Protein AF-W4PD03-F1 (afdb_monomer_lite)

pLDDT: mean 82.32, std 7.54, range [59.38, 92.25]

Organism: NCBI:txid1121100

Sequence (47 aa):
MKAIVMEKRREEILQKWILNKQKSTYVRINENWQKCDFKYPGWIKRD

Radius of gyration: 14.21 Å; chains: 1; bounding box: 32×19×39 Å

Structure (mmCIF, N/CA/C/O backbone):
data_AF-W4PD03-F1
#
_entry.id   AF-W4PD03-F1
#
loop_
_atom_site.group_PDB
_atom_site.id
_atom_site.type_symbol
_atom_site.label_atom_id
_atom_site.label_alt_id
_atom_site.label_comp_id
_atom_site.label_asym_id
_atom_site.label_entity_id
_atom_site.label_seq_id
_atom_site.pdbx_PDB_ins_code
_atom_site.Cartn_x
_atom_site.Cartn_y
_atom_site.Cartn_z
_atom_site.occupancy
_atom_site.B_iso_or_equiv
_atom_site.auth_seq_id
_atom_site.auth_comp_id
_atom_site.auth_asym_id
_atom_site.auth_atom_id
_atom_site.pdbx_PDB_model_num
ATOM 1 N N . MET A 1 1 ? 13.722 -7.938 -24.090 1.00 62.47 1 MET A N 1
ATOM 2 C CA . MET A 1 1 ? 13.977 -7.914 -22.626 1.00 62.47 1 MET A CA 1
ATOM 3 C C . MET A 1 1 ? 14.026 -6.528 -21.968 1.00 62.47 1 MET A C 1
ATOM 5 O O . MET A 1 1 ? 13.617 -6.452 -20.819 1.00 62.47 1 MET A O 1
ATOM 9 N N . LYS A 1 2 ? 14.504 -5.439 -22.605 1.00 64.50 2 LYS A N 1
ATOM 10 C CA . LYS A 1 2 ? 14.702 -4.149 -21.894 1.00 64.50 2 LYS A CA 1
ATOM 11 C C . LYS A 1 2 ? 13.416 -3.484 -21.368 1.00 64.50 2 LYS A C 1
ATOM 13 O O . LYS A 1 2 ? 13.449 -2.924 -20.279 1.00 64.50 2 LYS A O 1
ATOM 18 N N . ALA A 1 3 ? 12.297 -3.587 -22.089 1.00 72.50 3 ALA A N 1
ATOM 19 C CA . ALA A 1 3 ? 11.030 -2.958 -21.693 1.00 72.50 3 ALA A CA 1
ATOM 20 C C . ALA A 1 3 ? 10.487 -3.485 -20.350 1.00 72.50 3 ALA A C 1
ATOM 22 O O . ALA A 1 3 ? 10.154 -2.699 -19.473 1.00 72.50 3 ALA A O 1
ATOM 23 N N . ILE A 1 4 ? 10.516 -4.805 -20.141 1.00 76.44 4 ILE A N 1
ATOM 24 C CA . ILE A 1 4 ? 9.992 -5.462 -18.928 1.00 76.44 4 ILE A CA 1
ATOM 25 C C . ILE A 1 4 ? 10.752 -5.009 -17.671 1.00 76.44 4 ILE A C 1
ATOM 27 O O . ILE A 1 4 ? 10.168 -4.842 -16.605 1.00 76.44 4 ILE A O 1
ATOM 31 N N . VAL A 1 5 ? 12.064 -4.786 -17.787 1.00 79.38 5 VAL A N 1
ATOM 32 C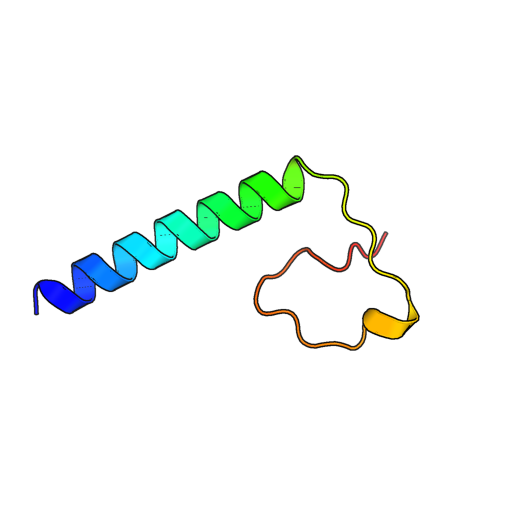 CA . VAL A 1 5 ? 12.885 -4.315 -16.660 1.00 79.38 5 VAL A CA 1
ATOM 33 C C . VAL A 1 5 ? 12.570 -2.857 -16.319 1.00 79.38 5 VAL A C 1
ATOM 35 O O . VAL A 1 5 ? 12.529 -2.499 -15.144 1.00 79.38 5 VAL A O 1
ATOM 38 N N . MET A 1 6 ?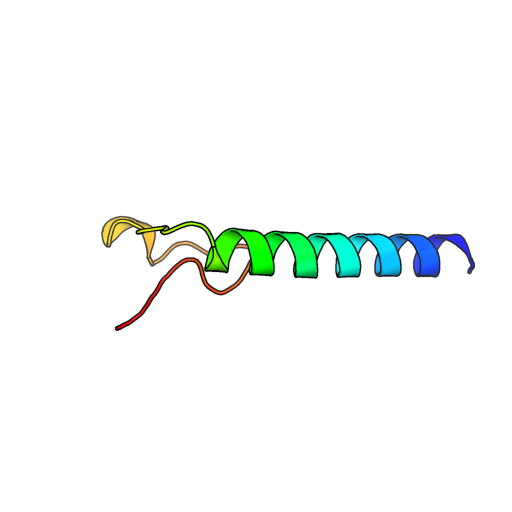 12.312 -2.018 -17.327 1.00 83.88 6 MET A N 1
ATOM 39 C CA . MET A 1 6 ? 11.911 -0.627 -17.092 1.00 83.88 6 MET A CA 1
ATOM 40 C C . MET A 1 6 ? 10.519 -0.528 -16.461 1.00 83.88 6 MET A C 1
ATOM 42 O O . MET A 1 6 ? 10.331 0.277 -15.550 1.00 83.88 6 MET A O 1
ATOM 46 N N . GLU A 1 7 ? 9.578 -1.368 -16.891 1.00 85.12 7 GLU A N 1
ATOM 47 C CA . GLU A 1 7 ? 8.227 -1.438 -16.318 1.00 85.12 7 GLU A CA 1
ATOM 48 C C . GLU A 1 7 ? 8.274 -1.829 -14.837 1.00 85.12 7 GLU A C 1
ATOM 50 O O . GLU A 1 7 ? 7.773 -1.089 -13.989 1.00 85.12 7 GLU A O 1
ATOM 55 N N . LYS A 1 8 ? 9.008 -2.900 -14.502 1.00 86.19 8 LYS A N 1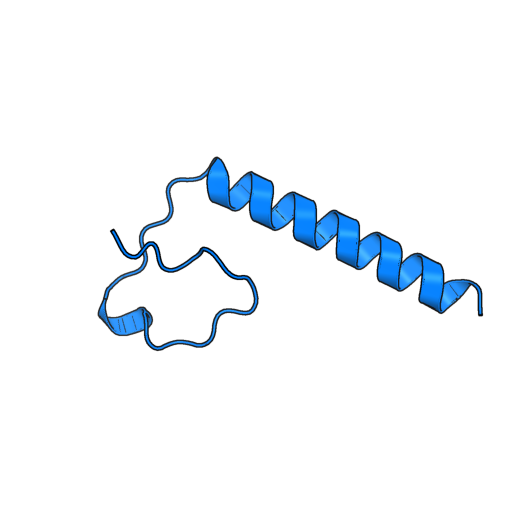
ATOM 56 C CA . LYS A 1 8 ? 9.202 -3.331 -13.109 1.00 86.19 8 LYS A CA 1
ATOM 57 C C . LYS A 1 8 ? 9.799 -2.228 -12.240 1.00 86.19 8 LYS A C 1
ATOM 59 O O . LYS A 1 8 ? 9.300 -1.958 -11.153 1.00 86.19 8 LYS A O 1
ATOM 64 N N . ARG A 1 9 ? 10.830 -1.537 -12.736 1.00 86.19 9 ARG A N 1
ATOM 65 C CA . ARG A 1 9 ? 11.476 -0.447 -11.992 1.00 86.19 9 ARG A CA 1
ATOM 66 C C . ARG A 1 9 ? 10.517 0.717 -11.727 1.00 86.19 9 ARG A C 1
ATOM 68 O O . ARG A 1 9 ? 10.570 1.332 -10.663 1.00 86.19 9 ARG A O 1
ATOM 75 N N . ARG A 1 10 ? 9.637 1.034 -12.681 1.00 88.25 10 ARG A N 1
ATOM 76 C CA . ARG A 1 10 ? 8.614 2.075 -12.512 1.00 88.25 10 ARG A CA 1
ATOM 77 C C . ARG A 1 10 ? 7.580 1.670 -11.464 1.00 88.25 10 ARG A C 1
ATOM 79 O O . ARG A 1 10 ? 7.238 2.492 -10.614 1.00 88.25 10 ARG A O 1
ATOM 86 N N . GLU A 1 11 ? 7.123 0.420 -11.496 1.00 89.62 11 GLU A N 1
ATOM 87 C CA . GLU A 1 11 ? 6.209 -0.119 -10.485 1.00 89.62 11 GLU A CA 1
ATOM 88 C C . GLU A 1 11 ? 6.819 -0.065 -9.084 1.00 89.62 11 GLU A C 1
ATOM 90 O O . GLU A 1 11 ? 6.166 0.424 -8.165 1.00 89.62 11 GLU A O 1
ATOM 95 N N . GLU A 1 12 ? 8.082 -0.459 -8.913 1.00 90.50 12 GLU A N 1
ATOM 96 C CA . GLU A 1 12 ? 8.772 -0.401 -7.617 1.00 90.50 12 GLU A CA 1
ATOM 97 C C . GLU A 1 12 ? 8.842 1.021 -7.044 1.00 90.50 12 GLU A C 1
ATOM 99 O O . GLU A 1 12 ? 8.617 1.232 -5.848 1.00 90.50 12 GLU A O 1
ATOM 104 N N . ILE A 1 13 ? 9.141 2.014 -7.887 1.00 92.25 13 ILE A N 1
ATOM 105 C CA . ILE A 1 13 ? 9.189 3.424 -7.476 1.00 92.25 13 ILE A CA 1
ATOM 106 C C . ILE A 1 13 ? 7.799 3.897 -7.046 1.00 92.25 13 ILE A C 1
ATOM 108 O O . ILE A 1 13 ? 7.666 4.525 -5.993 1.00 92.25 13 ILE A O 1
ATOM 112 N N . LEU A 1 14 ? 6.763 3.569 -7.824 1.00 90.50 14 LEU A N 1
ATOM 113 C CA . LEU A 1 14 ? 5.379 3.901 -7.492 1.00 90.50 14 LEU A CA 1
ATOM 114 C C . LEU A 1 14 ? 4.947 3.244 -6.178 1.00 90.50 14 LEU A C 1
ATOM 116 O O . LEU A 1 14 ? 4.379 3.925 -5.329 1.00 90.50 14 LEU A O 1
ATOM 120 N N . GLN A 1 15 ? 5.264 1.963 -5.964 1.00 89.56 15 GLN A N 1
ATOM 121 C CA . GLN A 1 15 ? 4.944 1.272 -4.713 1.00 89.56 15 GLN A CA 1
ATOM 122 C C . GLN A 1 15 ? 5.600 1.954 -3.507 1.00 89.56 15 GLN A C 1
ATOM 124 O O . GLN A 1 15 ? 4.921 2.254 -2.523 1.00 89.56 15 GLN A O 1
ATOM 129 N N . LYS A 1 16 ? 6.899 2.271 -3.592 1.00 91.06 16 LYS A N 1
ATOM 130 C CA . LYS A 1 16 ? 7.615 2.991 -2.524 1.00 91.06 16 LYS A CA 1
ATOM 131 C C . LYS A 1 16 ? 7.018 4.373 -2.267 1.00 91.06 16 LYS A C 1
ATOM 133 O O . LYS A 1 16 ? 6.863 4.770 -1.112 1.00 91.06 16 LYS A O 1
ATOM 138 N N . TRP A 1 17 ? 6.665 5.100 -3.325 1.00 92.06 17 TRP A N 1
ATOM 139 C CA . TRP A 1 17 ? 6.053 6.421 -3.214 1.00 92.06 17 TRP A CA 1
ATOM 140 C C . TRP A 1 17 ? 4.680 6.368 -2.528 1.00 92.06 17 TRP A C 1
ATOM 142 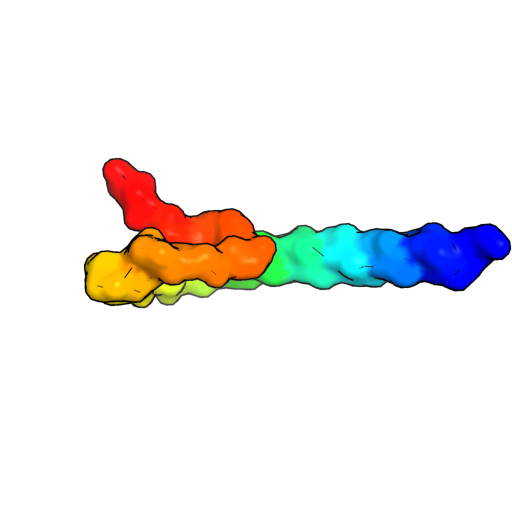O O . TRP A 1 17 ? 4.434 7.155 -1.613 1.00 92.06 17 TRP A O 1
ATOM 152 N N . ILE A 1 18 ? 3.829 5.403 -2.896 1.00 88.88 18 ILE A N 1
ATOM 153 C CA . ILE A 1 18 ? 2.505 5.198 -2.286 1.00 88.88 18 ILE A CA 1
ATOM 154 C C . ILE A 1 18 ? 2.641 4.884 -0.793 1.00 88.88 18 ILE A C 1
ATOM 156 O O . ILE A 1 18 ? 1.993 5.538 0.021 1.00 88.88 18 ILE A O 1
ATOM 160 N N . LEU A 1 19 ? 3.527 3.955 -0.416 1.00 87.31 19 LEU A N 1
ATOM 161 C CA . LEU A 1 19 ? 3.752 3.587 0.989 1.00 87.31 19 LEU A CA 1
ATOM 162 C C . LEU A 1 19 ? 4.257 4.773 1.825 1.00 87.31 19 LEU A C 1
ATOM 164 O O . LEU A 1 19 ? 3.803 4.984 2.950 1.00 87.31 19 LEU A O 1
ATOM 168 N N . ASN A 1 20 ? 5.172 5.580 1.282 1.00 90.62 20 ASN A N 1
ATOM 169 C CA . ASN A 1 20 ? 5.671 6.771 1.973 1.00 90.62 20 ASN A CA 1
ATOM 170 C C . ASN A 1 20 ? 4.577 7.828 2.162 1.00 90.62 20 ASN A C 1
ATOM 172 O O . ASN A 1 20 ? 4.457 8.405 3.244 1.00 90.62 20 ASN A O 1
ATOM 176 N N . LYS A 1 21 ? 3.747 8.059 1.139 1.00 90.00 21 LYS A N 1
ATOM 177 C CA . LYS A 1 21 ? 2.599 8.967 1.248 1.00 90.00 21 LYS A CA 1
ATOM 178 C C . LYS A 1 21 ? 1.585 8.467 2.271 1.00 90.00 21 LYS A C 1
ATOM 180 O O . LYS A 1 21 ? 1.158 9.244 3.113 1.00 90.00 21 LYS A O 1
ATOM 185 N N . GLN A 1 22 ? 1.283 7.174 2.270 1.00 85.69 22 GLN A N 1
ATOM 186 C CA . GLN A 1 22 ? 0.365 6.555 3.224 1.00 85.69 22 GLN A CA 1
ATOM 187 C C . GLN A 1 22 ? 0.851 6.646 4.679 1.00 85.69 22 GLN A C 1
ATOM 189 O O . GLN A 1 22 ? 0.035 6.774 5.584 1.00 85.69 22 GLN A O 1
ATOM 194 N N . LYS A 1 23 ? 2.167 6.615 4.929 1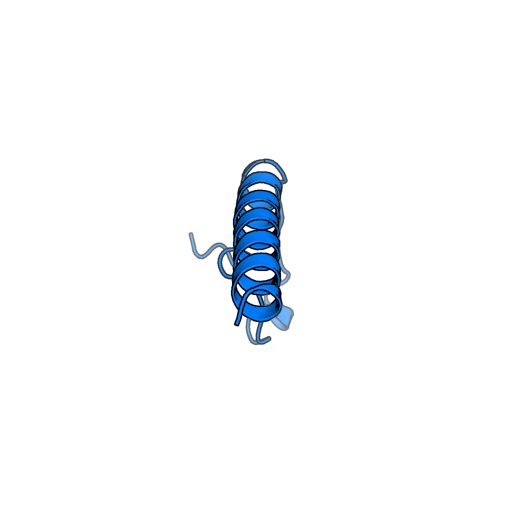.00 84.44 23 LYS A N 1
ATOM 195 C CA . LYS A 1 23 ? 2.727 6.851 6.273 1.00 84.44 23 LYS A CA 1
ATOM 196 C C . LYS A 1 23 ? 2.579 8.303 6.719 1.00 84.44 23 LYS A C 1
ATOM 198 O O . LYS A 1 23 ? 2.254 8.553 7.874 1.00 84.44 23 LYS A O 1
ATOM 203 N N . SER A 1 24 ? 2.831 9.244 5.809 1.00 86.56 24 SER A N 1
ATOM 204 C CA . SER A 1 24 ? 2.737 10.679 6.095 1.00 86.56 24 SER A CA 1
ATOM 205 C C . SER A 1 24 ? 1.295 11.171 6.207 1.00 86.56 24 SER A C 1
ATOM 207 O O . SER A 1 24 ? 1.047 12.174 6.871 1.00 86.56 24 SER A O 1
ATOM 209 N N . THR A 1 25 ? 0.353 10.516 5.537 1.00 83.50 25 THR A N 1
ATOM 210 C CA . THR A 1 25 ? -1.059 10.880 5.563 1.00 83.50 25 THR A CA 1
ATOM 211 C C . THR A 1 25 ? -1.776 10.030 6.600 1.00 83.50 25 THR A C 1
ATOM 213 O O . THR A 1 25 ? -1.781 8.803 6.531 1.00 83.50 25 THR A O 1
ATOM 216 N N . TYR A 1 26 ? -2.418 10.669 7.574 1.00 79.31 26 TYR A N 1
ATOM 217 C CA . TYR A 1 26 ? -3.285 9.944 8.493 1.00 79.31 26 TYR A CA 1
ATOM 218 C C . TYR A 1 26 ? -4.539 9.474 7.747 1.00 79.31 26 TYR A C 1
ATOM 220 O O . TYR A 1 26 ? -5.408 10.274 7.407 1.00 79.31 26 TYR A O 1
ATOM 228 N N . VAL A 1 27 ? -4.614 8.171 7.473 1.00 80.25 27 VAL A N 1
ATOM 229 C CA . VAL A 1 27 ? -5.783 7.526 6.870 1.00 80.25 27 VAL A CA 1
ATOM 230 C C . VAL A 1 27 ? -6.454 6.637 7.909 1.00 80.25 27 VAL A C 1
ATOM 232 O O . VAL A 1 27 ? -5.794 5.802 8.532 1.00 80.25 27 VAL A O 1
ATOM 235 N N . ARG A 1 28 ? -7.768 6.809 8.075 1.00 81.56 28 ARG A N 1
ATOM 236 C CA . ARG A 1 28 ? -8.626 5.959 8.902 1.00 81.56 28 ARG A CA 1
ATOM 237 C C . ARG A 1 28 ? -9.702 5.351 8.014 1.00 81.56 28 ARG A C 1
ATOM 239 O O . ARG A 1 28 ? -10.492 6.079 7.418 1.00 81.56 28 ARG A O 1
ATOM 246 N N . ILE A 1 29 ? -9.724 4.026 7.928 1.00 83.50 29 ILE A N 1
ATOM 247 C CA . ILE A 1 29 ? -10.762 3.293 7.203 1.00 83.50 29 ILE A CA 1
ATOM 248 C C . ILE A 1 29 ? -11.881 2.926 8.168 1.00 83.50 29 ILE A C 1
ATOM 250 O O . ILE A 1 29 ? -11.636 2.460 9.280 1.00 83.50 29 ILE A O 1
ATOM 254 N N . ASN A 1 30 ? -13.115 3.171 7.737 1.00 83.12 30 ASN A N 1
ATOM 255 C CA . ASN A 1 30 ? -14.305 2.794 8.483 1.00 83.12 3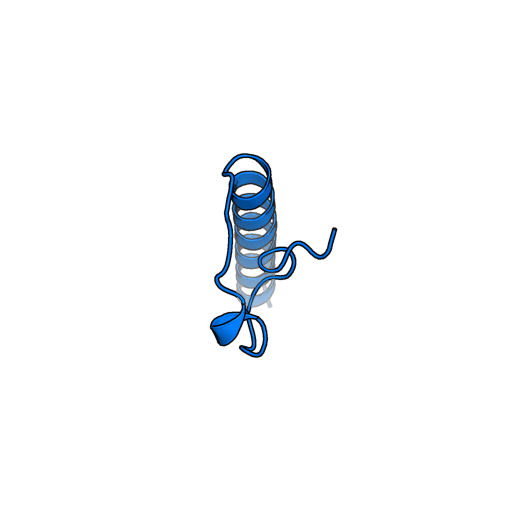0 ASN A CA 1
ATOM 256 C C . ASN A 1 30 ? -14.366 1.262 8.641 1.00 83.12 30 ASN A C 1
ATOM 258 O O . ASN A 1 30 ? -14.066 0.532 7.699 1.00 83.12 30 ASN A O 1
ATOM 262 N N . GLU A 1 31 ? -14.762 0.778 9.819 1.00 82.62 31 GLU A N 1
ATOM 263 C CA . GLU A 1 31 ? -14.805 -0.651 10.172 1.00 82.62 31 GLU A CA 1
ATOM 264 C C . GLU A 1 31 ? -15.584 -1.509 9.168 1.00 82.62 31 GLU A C 1
ATOM 266 O O . GLU A 1 31 ? -15.162 -2.621 8.851 1.00 82.62 31 GLU A O 1
ATOM 271 N N . ASN A 1 32 ? -16.637 -0.954 8.562 1.00 85.56 32 ASN A N 1
ATOM 272 C CA . ASN A 1 32 ? -17.445 -1.640 7.552 1.00 85.56 32 ASN A CA 1
ATOM 273 C C . ASN A 1 32 ? -16.656 -1.978 6.274 1.00 85.56 32 ASN A C 1
ATOM 275 O O . ASN A 1 32 ? -17.001 -2.921 5.568 1.00 85.56 32 ASN A O 1
ATOM 279 N N . TRP A 1 33 ? -15.582 -1.234 5.993 1.00 83.19 33 TRP A N 1
ATOM 280 C CA . TRP A 1 33 ? -14.742 -1.372 4.798 1.00 83.19 33 TRP A CA 1
ATOM 281 C C . TRP A 1 33 ? -13.396 -2.050 5.084 1.00 83.19 33 TRP A C 1
ATOM 283 O O . TRP A 1 33 ? -12.595 -2.244 4.174 1.00 83.19 33 TRP A O 1
ATOM 293 N N . GLN A 1 34 ? -13.134 -2.462 6.330 1.00 81.19 34 GLN A N 1
ATOM 294 C CA . GLN A 1 34 ? -11.914 -3.206 6.675 1.00 81.19 34 GLN A CA 1
ATOM 295 C C . GLN A 1 34 ? -11.893 -4.632 6.100 1.00 81.19 34 GLN A C 1
ATOM 297 O O . GLN A 1 34 ? -10.850 -5.276 6.092 1.00 81.19 34 GLN A O 1
ATOM 302 N N . LYS A 1 35 ? -13.028 -5.143 5.613 1.00 83.06 35 LYS A N 1
ATOM 303 C CA . LYS A 1 35 ? -13.112 -6.456 4.951 1.00 83.06 35 LYS A CA 1
ATOM 304 C C . LYS A 1 35 ? -12.839 -6.395 3.445 1.00 83.06 35 LYS A C 1
ATOM 306 O O . LYS A 1 35 ? -12.946 -7.418 2.780 1.00 83.06 35 LYS A O 1
ATOM 311 N N . CYS A 1 36 ? -12.532 -5.219 2.901 1.00 84.19 36 CYS A N 1
ATOM 312 C CA . CYS A 1 36 ? -12.237 -5.064 1.483 1.00 84.19 36 CYS A CA 1
ATOM 313 C C . CYS A 1 36 ? -10.777 -5.404 1.168 1.00 84.19 36 CYS A C 1
ATOM 315 O O . CYS A 1 36 ? -9.867 -5.083 1.935 1.00 84.19 36 CYS A O 1
ATOM 317 N N . ASP A 1 37 ? -10.558 -5.994 -0.004 1.00 79.88 37 ASP A N 1
ATOM 318 C CA . ASP A 1 37 ? -9.224 -6.253 -0.531 1.00 79.88 37 ASP A CA 1
ATOM 319 C C . ASP A 1 37 ? -8.603 -4.963 -1.072 1.00 79.88 37 ASP A C 1
ATOM 321 O O . ASP A 1 37 ? -8.963 -4.453 -2.136 1.00 79.88 37 ASP A O 1
ATOM 325 N N . PHE A 1 38 ? -7.641 -4.419 -0.330 1.00 84.69 38 PHE A N 1
ATOM 326 C CA . PHE A 1 38 ? -6.866 -3.272 -0.781 1.00 84.69 38 PHE A CA 1
ATOM 327 C C . PHE A 1 38 ? -5.621 -3.724 -1.541 1.00 84.69 38 PHE A C 1
ATOM 329 O O . PHE A 1 38 ? -4.846 -4.552 -1.068 1.00 84.69 38 PHE A O 1
ATOM 336 N N . LYS A 1 39 ? -5.373 -3.098 -2.697 1.00 82.56 39 LYS A N 1
ATOM 337 C CA . LYS A 1 39 ? -4.202 -3.384 -3.544 1.00 82.56 39 LYS A CA 1
ATOM 338 C C . LYS A 1 39 ? -2.857 -3.154 -2.838 1.00 82.56 39 LYS A C 1
ATOM 340 O O . LYS A 1 39 ? -1.879 -3.820 -3.160 1.00 82.56 39 LYS A O 1
ATOM 345 N N . TYR A 1 40 ? -2.790 -2.191 -1.920 1.00 81.50 40 TYR A N 1
ATOM 346 C CA . TYR A 1 40 ? -1.571 -1.863 -1.176 1.00 81.50 40 TYR A CA 1
ATOM 347 C C . TYR A 1 40 ? -1.769 -2.196 0.305 1.00 81.50 40 TYR A C 1
ATOM 349 O O . TYR A 1 40 ? -2.845 -1.934 0.830 1.00 81.50 40 TYR A O 1
ATOM 357 N N . PRO A 1 41 ? -0.778 -2.754 1.011 1.00 79.38 41 PRO A N 1
ATOM 358 C CA . PRO A 1 41 ? -0.889 -2.972 2.452 1.00 79.38 41 PRO A CA 1
ATOM 359 C C . PRO A 1 41 ? -0.882 -1.632 3.212 1.00 79.38 41 PRO A C 1
ATOM 361 O O . PRO A 1 41 ? -0.517 -0.601 2.658 1.00 79.38 41 PRO A O 1
ATOM 364 N N . GLY A 1 42 ? -1.275 -1.634 4.490 1.00 78.06 42 GLY A N 1
ATOM 365 C CA . GLY A 1 42 ? -1.146 -0.461 5.374 1.00 78.06 42 GLY A CA 1
ATOM 366 C C . GLY A 1 42 ? -2.346 0.493 5.421 1.00 78.06 42 GLY A C 1
ATOM 367 O O . GLY A 1 42 ? -2.289 1.502 6.122 1.00 78.06 42 GLY A O 1
ATOM 368 N N . TRP A 1 43 ? -3.437 0.183 4.712 1.00 80.56 43 TRP A N 1
ATOM 369 C CA . TRP A 1 43 ? -4.677 0.971 4.760 1.00 80.56 43 TRP A CA 1
ATOM 370 C C . TRP A 1 43 ? -5.491 0.724 6.030 1.00 80.56 43 TRP A C 1
ATOM 372 O O . TRP A 1 43 ? -6.064 1.650 6.599 1.00 80.56 43 TRP A O 1
ATOM 382 N N . ILE A 1 44 ? -5.523 -0.527 6.483 1.00 80.06 44 ILE A N 1
ATOM 383 C CA . ILE A 1 44 ? -6.170 -0.923 7.729 1.00 80.06 44 ILE A CA 1
ATOM 384 C C . ILE A 1 44 ? -5.092 -0.922 8.807 1.00 80.06 44 ILE A C 1
ATOM 386 O O . ILE A 1 44 ? -4.236 -1.806 8.836 1.00 80.06 44 ILE A O 1
ATOM 390 N N . LYS A 1 45 ? -5.114 0.088 9.676 1.00 73.25 45 LYS A N 1
ATOM 391 C CA . LYS A 1 45 ? -4.288 0.109 10.883 1.00 73.25 45 LYS A CA 1
ATOM 392 C C . LYS A 1 45 ? -5.041 -0.673 11.961 1.00 73.25 45 LYS A C 1
ATOM 394 O O . LYS A 1 45 ? -6.063 -0.193 12.440 1.00 73.25 45 LYS A O 1
ATOM 399 N N . ARG A 1 46 ? -4.588 -1.894 12.258 1.00 64.62 46 ARG A N 1
ATOM 400 C CA . ARG A 1 46 ? -4.977 -2.605 13.484 1.00 64.62 46 ARG A CA 1
ATOM 401 C C . ARG A 1 46 ? -4.075 -2.046 14.582 1.00 64.62 46 ARG A C 1
ATOM 403 O O . ARG A 1 46 ? -2.859 -2.122 14.418 1.00 64.62 46 ARG A O 1
ATOM 410 N N . ASP A 1 47 ? -4.675 -1.375 15.558 1.00 59.38 47 ASP A N 1
ATOM 411 C CA . ASP A 1 47 ? -3.998 -0.955 16.791 1.00 59.38 47 ASP A CA 1
ATOM 412 C C . ASP A 1 47 ? -3.558 -2.191 17.592 1.00 59.38 47 ASP A C 1
ATOM 414 O O . ASP A 1 47 ? -4.303 -3.203 17.543 1.00 59.38 47 ASP A O 1
#

Secondary structure (DSSP, 8-state):
-HHHHHHHHHHHHHHHHHHHHHHHS-----GGGTTS--SSTTSS---

Foldseek 3Di:
DVVVVVVVVVVVVVLVVVVVVLVVDDADDDPVCPPDDDPHPDNHDDD